Protein AF-A0A160P4S2-F1 (afdb_monomer)

Organism: Streptomyces laurentii (NCBI:txid39478)

Foldseek 3Di:
DVVVVVVCVLVVVLVVLVVVLVVVQVALQCADPPRHGRDCCSVLPVVCCSVPVVVLVVVLVVCVVVVNPSVVSVVVSVVVVVVSVVVSVVCCVVVDPPPPPPPDD

Secondary structure (DSSP, 8-state):
-HHHHHHHHHHHHHHHHHHHHHHHHHHHHH--TTS----THIIIIIHHIIIIIHHHHHHHHHHHHTT--HHHHHHHHHHHHHHHHHHHHHHHHH-----------

Structure (mmCIF, N/CA/C/O backbone):
data_AF-A0A160P4S2-F1
#
_entry.id   AF-A0A160P4S2-F1
#
loop_
_atom_site.group_PDB
_atom_site.id
_atom_site.type_symbol
_atom_site.label_atom_id
_atom_site.label_alt_id
_atom_site.label_comp_id
_atom_site.label_asym_id
_atom_site.label_entity_id
_atom_site.label_seq_id
_atom_site.pdbx_PDB_ins_code
_atom_site.Cartn_x
_atom_site.Cartn_y
_atom_site.Cartn_z
_atom_site.occupancy
_atom_site.B_iso_or_equiv
_atom_site.auth_seq_id
_atom_site.auth_comp_id
_atom_site.auth_asym_id
_atom_site.auth_atom_id
_atom_site.pdbx_PDB_model_num
ATOM 1 N N . MET A 1 1 ? -7.636 15.716 19.768 1.00 49.41 1 MET A N 1
ATOM 2 C CA . MET A 1 1 ? -6.298 16.015 19.191 1.00 49.41 1 MET A CA 1
ATOM 3 C C . MET A 1 1 ? -5.472 14.769 18.859 1.00 49.41 1 MET A C 1
AT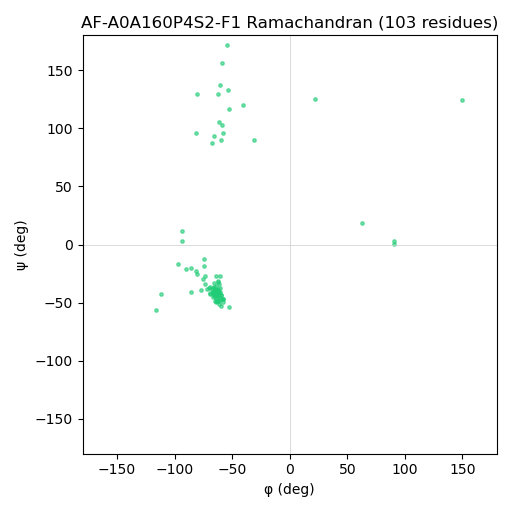OM 5 O O . MET A 1 1 ? -4.700 14.832 17.914 1.00 49.41 1 MET A O 1
ATOM 9 N N . LYS A 1 2 ? -5.629 13.634 19.562 1.00 58.03 2 LYS A N 1
ATOM 10 C CA . LYS A 1 2 ? -4.904 12.377 19.266 1.00 58.03 2 LYS A CA 1
ATOM 11 C C . LYS A 1 2 ? -5.181 11.807 17.864 1.00 58.03 2 LYS A C 1
ATOM 13 O O . LYS A 1 2 ? -4.310 11.169 17.286 1.00 58.03 2 LYS A O 1
ATOM 18 N N . ASP A 1 3 ? -6.346 12.102 17.295 1.00 64.06 3 ASP A N 1
ATOM 19 C CA . ASP A 1 3 ? -6.767 11.579 15.988 1.00 64.06 3 ASP A CA 1
ATOM 20 C C . ASP A 1 3 ? -6.025 12.241 14.810 1.00 64.06 3 ASP A C 1
ATOM 22 O O . ASP A 1 3 ? -5.799 11.608 13.781 1.00 64.06 3 ASP A O 1
ATOM 26 N N . GLY A 1 4 ? -5.569 13.490 14.979 1.00 69.06 4 GLY A N 1
ATOM 27 C CA . GLY A 1 4 ? -4.833 14.223 13.941 1.00 69.06 4 GLY A CA 1
ATOM 28 C C . GLY A 1 4 ? -3.426 13.672 13.700 1.00 69.06 4 GLY A C 1
ATOM 29 O O . GLY A 1 4 ? -2.995 13.564 12.557 1.00 69.06 4 GLY A O 1
ATOM 30 N N . ILE A 1 5 ? -2.739 13.247 14.765 1.00 77.38 5 ILE A N 1
ATOM 31 C CA . ILE A 1 5 ? -1.393 12.659 14.678 1.00 77.38 5 ILE A CA 1
ATOM 32 C C . ILE A 1 5 ? -1.444 11.311 13.946 1.00 77.38 5 ILE A C 1
ATOM 34 O O . ILE A 1 5 ? -0.603 11.042 13.093 1.00 77.38 5 ILE A O 1
ATOM 38 N N . GLY A 1 6 ? -2.463 10.490 14.223 1.00 71.50 6 GLY A N 1
ATOM 39 C CA . GLY A 1 6 ? -2.666 9.222 13.517 1.00 71.50 6 GLY A CA 1
ATOM 40 C C . GLY A 1 6 ? -2.955 9.413 12.025 1.00 71.50 6 GLY A C 1
ATOM 41 O O . GLY A 1 6 ? -2.413 8.685 11.197 1.00 71.50 6 GLY A O 1
ATOM 42 N N . CYS A 1 7 ? -3.753 10.425 11.675 1.00 77.81 7 CYS A N 1
ATOM 43 C CA . CYS A 1 7 ? -4.049 10.755 10.280 1.00 77.81 7 CYS A CA 1
ATOM 44 C C . CYS A 1 7 ? -2.797 11.239 9.527 1.00 77.81 7 CYS A C 1
ATOM 46 O O . CYS A 1 7 ? -2.520 10.774 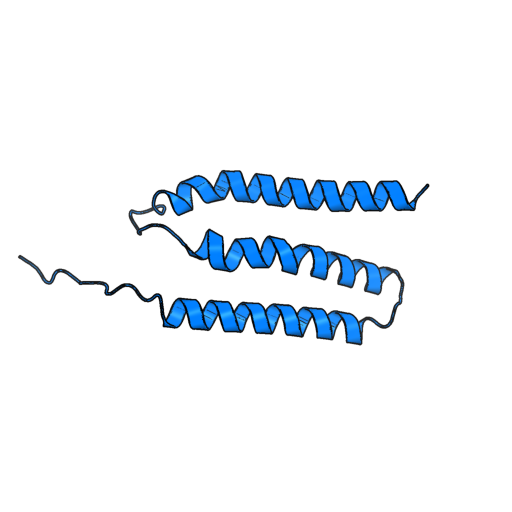8.423 1.00 77.81 7 CYS A O 1
ATOM 48 N N . LEU A 1 8 ? -1.991 12.107 10.150 1.00 80.00 8 LEU A N 1
ATOM 49 C CA . LEU A 1 8 ? -0.728 12.584 9.580 1.00 80.00 8 LEU A CA 1
ATOM 50 C C . LEU A 1 8 ? 0.294 11.458 9.398 1.00 80.00 8 LEU A C 1
ATOM 52 O O . LEU A 1 8 ? 0.971 11.422 8.376 1.00 80.00 8 LEU A O 1
ATOM 56 N N . ALA A 1 9 ? 0.381 10.519 10.343 1.00 76.00 9 ALA A N 1
ATOM 57 C CA . ALA A 1 9 ? 1.267 9.362 10.227 1.00 76.00 9 ALA A CA 1
ATOM 58 C C . ALA A 1 9 ? 0.847 8.421 9.083 1.00 76.00 9 ALA A C 1
ATOM 60 O O . ALA A 1 9 ? 1.702 7.956 8.331 1.00 76.00 9 ALA A O 1
ATOM 61 N N . LEU A 1 10 ? -0.460 8.182 8.909 1.00 77.94 10 LEU A N 1
ATOM 62 C CA . LEU A 1 10 ? -0.994 7.389 7.795 1.00 77.94 10 LEU A CA 1
ATOM 63 C C . LEU A 1 10 ? -0.725 8.051 6.442 1.00 77.94 10 LEU A C 1
ATOM 65 O O . LEU A 1 10 ? -0.203 7.401 5.538 1.00 77.94 10 LEU A O 1
ATOM 69 N N . LEU A 1 11 ? -1.045 9.341 6.313 1.00 80.31 11 LEU A N 1
ATOM 70 C CA . LEU A 1 11 ? -0.798 10.102 5.088 1.00 80.31 11 LEU A CA 1
ATOM 71 C C . LEU A 1 11 ? 0.697 10.192 4.781 1.00 80.31 11 LEU A C 1
ATOM 73 O O . LEU A 1 11 ? 1.101 9.971 3.643 1.00 80.31 11 LEU A O 1
ATOM 77 N N . GLY A 1 12 ? 1.523 10.453 5.794 1.00 81.75 12 GLY A N 1
ATOM 78 C CA . GLY A 1 12 ? 2.975 10.508 5.661 1.00 81.75 12 GLY A CA 1
ATOM 79 C C . GLY A 1 12 ? 3.564 9.172 5.208 1.00 81.75 12 GLY A C 1
ATOM 80 O O . GLY A 1 12 ? 4.333 9.143 4.250 1.00 81.75 12 GLY A O 1
ATOM 81 N N . GLY A 1 13 ? 3.163 8.058 5.829 1.00 75.00 13 GLY A N 1
ATOM 82 C CA . GLY A 1 13 ? 3.603 6.718 5.432 1.00 75.00 13 GLY A CA 1
ATOM 83 C C . GLY A 1 13 ? 3.172 6.352 4.011 1.00 75.00 13 GLY A C 1
ATOM 84 O O . GLY A 1 13 ? 3.987 5.871 3.225 1.00 75.00 13 GLY A O 1
ATOM 85 N N . PHE A 1 14 ? 1.922 6.654 3.649 1.00 80.06 14 PHE A N 1
ATOM 86 C CA . PHE A 1 14 ? 1.399 6.417 2.303 1.00 80.06 14 PHE A CA 1
ATOM 87 C C . PHE A 1 14 ? 2.142 7.232 1.239 1.00 80.06 14 PHE A C 1
ATOM 89 O O . PHE A 1 14 ? 2.602 6.671 0.247 1.00 80.06 14 PHE A O 1
ATOM 96 N N . LEU A 1 15 ? 2.324 8.537 1.465 1.00 81.06 15 LEU A N 1
ATOM 97 C CA . LEU A 1 15 ? 3.064 9.415 0.556 1.00 81.06 15 LEU A CA 1
ATOM 98 C C . LEU A 1 15 ? 4.526 8.988 0.424 1.00 81.06 15 LEU A C 1
ATOM 100 O O . LEU A 1 15 ? 5.061 8.981 -0.680 1.00 81.06 15 LEU A O 1
ATOM 104 N N . THR A 1 16 ? 5.157 8.582 1.525 1.00 77.12 16 THR A N 1
ATOM 105 C CA . THR A 1 16 ? 6.539 8.080 1.512 1.00 77.12 16 THR A CA 1
ATOM 106 C C . THR A 1 16 ? 6.655 6.817 0.662 1.00 77.12 16 THR A C 1
ATOM 108 O O . THR A 1 16 ? 7.556 6.722 -0.168 1.00 77.12 16 THR A O 1
ATOM 111 N N . GLY A 1 17 ? 5.718 5.876 0.812 1.00 74.25 17 GLY A N 1
ATOM 112 C CA . GLY A 1 17 ? 5.652 4.675 -0.020 1.00 74.25 17 GLY A CA 1
ATOM 113 C C . GLY A 1 17 ? 5.427 4.995 -1.499 1.00 74.25 17 GLY A C 1
ATOM 114 O O . GLY A 1 17 ? 6.095 4.420 -2.353 1.00 74.25 17 GLY A O 1
ATOM 115 N N . LEU A 1 18 ? 4.547 5.953 -1.805 1.00 81.25 18 LEU A N 1
ATOM 116 C CA . LEU A 1 18 ? 4.269 6.388 -3.177 1.00 81.25 18 LEU A CA 1
ATOM 117 C C . LEU A 1 18 ? 5.493 7.038 -3.837 1.00 81.25 18 LEU A C 1
ATOM 119 O O . LEU A 1 18 ? 5.788 6.770 -4.999 1.00 81.25 18 LEU A O 1
ATOM 123 N N . LEU A 1 19 ? 6.221 7.869 -3.089 1.00 78.94 19 LEU A N 1
ATOM 124 C CA . LEU A 1 19 ? 7.437 8.534 -3.557 1.00 78.94 19 LEU A CA 1
ATOM 125 C C . LEU A 1 19 ? 8.587 7.543 -3.758 1.00 78.94 19 LEU A C 1
ATOM 127 O O . LEU A 1 19 ? 9.276 7.615 -4.773 1.00 78.94 19 LEU A O 1
ATOM 131 N N . ALA A 1 20 ? 8.767 6.602 -2.827 1.00 76.31 20 ALA A N 1
ATOM 132 C CA . ALA A 1 20 ? 9.767 5.542 -2.942 1.00 76.31 20 ALA A CA 1
ATOM 133 C C . ALA A 1 20 ? 9.465 4.590 -4.110 1.00 76.31 20 ALA A C 1
ATOM 135 O O . ALA A 1 20 ? 10.373 4.183 -4.831 1.00 76.31 20 ALA A O 1
ATOM 136 N N . TRP A 1 21 ? 8.189 4.270 -4.336 1.00 83.31 21 TRP A N 1
ATOM 137 C CA . TRP A 1 21 ? 7.768 3.527 -5.522 1.00 83.31 21 TRP A CA 1
ATOM 138 C C . TRP A 1 21 ? 8.049 4.325 -6.798 1.00 83.31 21 TRP A C 1
ATOM 140 O O . TRP A 1 21 ? 8.665 3.801 -7.720 1.00 83.31 21 TRP A O 1
ATOM 150 N N . GLY A 1 22 ? 7.659 5.602 -6.845 1.00 78.56 22 GLY A N 1
ATOM 151 C CA . GLY A 1 22 ? 7.824 6.444 -8.030 1.00 78.56 22 GLY A CA 1
ATOM 152 C C . GLY A 1 22 ? 9.286 6.621 -8.448 1.00 78.56 22 GLY A C 1
ATOM 153 O O . GLY A 1 22 ? 9.585 6.595 -9.642 1.00 78.56 22 GLY A O 1
ATOM 154 N N . SER A 1 23 ? 10.208 6.740 -7.487 1.00 76.94 23 SER A N 1
ATOM 155 C CA . SER A 1 23 ? 11.644 6.836 -7.777 1.00 76.94 23 SER A CA 1
ATOM 156 C C . SER A 1 23 ? 12.233 5.526 -8.312 1.00 76.94 23 SER A C 1
ATOM 158 O O . SER A 1 23 ? 13.082 5.566 -9.202 1.00 76.94 23 SER A O 1
ATOM 160 N N . GLY A 1 24 ? 11.765 4.374 -7.820 1.00 74.44 24 GLY A N 1
ATOM 161 C CA . GLY A 1 24 ? 12.195 3.051 -8.287 1.00 74.44 24 GLY A CA 1
ATOM 162 C C . GLY A 1 24 ? 11.517 2.584 -9.580 1.00 74.44 24 GLY A C 1
ATOM 163 O O . GLY A 1 24 ? 12.091 1.791 -10.323 1.00 74.44 24 GLY A O 1
ATOM 164 N N . ALA A 1 25 ? 10.318 3.087 -9.879 1.00 77.94 25 ALA A N 1
ATOM 165 C CA . ALA A 1 25 ? 9.527 2.673 -11.035 1.00 77.94 25 ALA A CA 1
ATOM 166 C C . ALA A 1 25 ? 10.049 3.238 -12.362 1.00 77.94 25 ALA A C 1
ATOM 168 O O . ALA A 1 25 ? 9.889 2.601 -13.401 1.00 77.94 25 ALA A O 1
ATOM 169 N N . GLY A 1 26 ? 10.677 4.418 -12.343 1.00 74.94 26 GLY A N 1
ATOM 170 C CA . GLY A 1 26 ? 11.187 5.086 -13.545 1.00 74.94 26 GLY A CA 1
ATOM 171 C C . GLY A 1 26 ? 12.103 4.198 -14.401 1.00 74.94 26 GLY A C 1
ATOM 172 O O . GLY A 1 26 ? 11.804 4.008 -15.579 1.00 74.94 26 GLY A O 1
ATOM 173 N N . PRO A 1 27 ? 13.167 3.604 -13.827 1.00 73.06 27 PRO A N 1
ATOM 174 C CA . PRO A 1 27 ? 14.037 2.669 -14.542 1.00 73.06 27 PRO A CA 1
ATOM 175 C C . PRO A 1 27 ? 13.288 1.458 -15.115 1.00 73.06 27 PRO A C 1
ATOM 177 O O . PRO A 1 27 ? 13.425 1.165 -16.296 1.00 73.06 27 PRO A O 1
ATOM 180 N N . ALA A 1 28 ? 12.419 0.816 -14.328 1.00 71.94 28 ALA A N 1
ATOM 181 C CA . ALA A 1 28 ? 11.641 -0.345 -14.774 1.00 71.94 28 ALA A CA 1
ATOM 182 C C . ALA A 1 28 ? 10.690 -0.023 -15.946 1.00 71.94 28 ALA A C 1
ATOM 184 O O . ALA A 1 28 ? 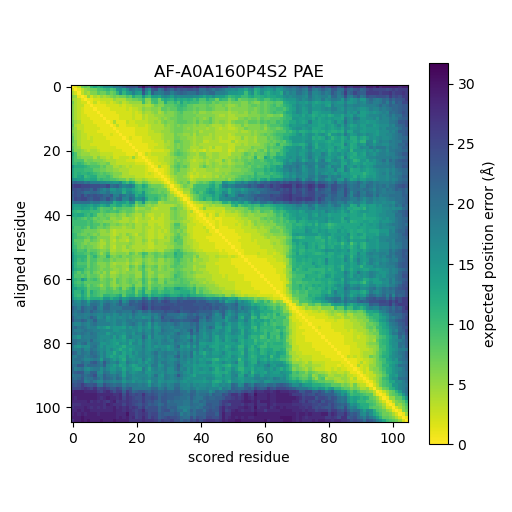10.455 -0.854 -16.824 1.00 71.94 28 ALA A O 1
ATOM 185 N N . LEU A 1 29 ? 10.174 1.210 -15.997 1.00 74.69 29 LEU A N 1
ATOM 186 C CA . LEU A 1 29 ? 9.309 1.692 -17.075 1.00 74.69 29 LEU A CA 1
ATOM 187 C C . LEU A 1 29 ? 10.081 2.150 -18.324 1.00 74.69 29 LEU A C 1
ATOM 189 O O . LEU A 1 29 ? 9.495 2.186 -19.407 1.00 74.69 29 LEU A O 1
ATOM 193 N N . ALA A 1 30 ? 11.356 2.514 -18.184 1.00 75.69 30 ALA A N 1
ATOM 194 C CA . ALA A 1 30 ? 12.212 2.967 -19.281 1.00 75.69 30 ALA A CA 1
ATOM 195 C C . ALA A 1 30 ? 12.888 1.808 -20.044 1.00 75.69 30 ALA A C 1
ATOM 197 O O . ALA A 1 30 ? 13.286 1.990 -21.192 1.00 75.69 30 ALA A O 1
ATOM 198 N N . GLY A 1 31 ? 12.976 0.627 -19.428 1.00 67.56 31 GLY A N 1
ATOM 199 C CA . GLY A 1 31 ? 13.583 -0.592 -19.970 1.00 67.56 31 GLY A CA 1
ATOM 200 C C . GLY A 1 31 ? 14.153 -1.407 -18.811 1.00 67.56 31 GLY A C 1
ATOM 201 O O . GLY A 1 31 ? 14.892 -0.857 -17.998 1.00 67.56 31 GLY A O 1
ATOM 202 N N . GLY A 1 32 ? 13.745 -2.670 -18.676 1.00 63.50 32 GLY A N 1
ATOM 203 C CA . GLY A 1 32 ? 14.085 -3.515 -17.533 1.00 63.50 32 GLY A CA 1
ATOM 204 C C . GLY A 1 32 ? 15.594 -3.697 -17.345 1.00 63.50 32 GLY A C 1
ATOM 205 O O . GLY A 1 32 ? 16.389 -3.558 -18.277 1.00 63.50 32 GLY A O 1
ATOM 206 N N . PHE A 1 33 ? 16.001 -4.014 -16.113 1.00 57.62 33 PHE A N 1
ATOM 207 C CA . PHE A 1 33 ? 17.355 -4.507 -15.860 1.00 57.62 33 PHE A CA 1
ATOM 208 C C . PHE A 1 33 ? 17.532 -5.830 -16.622 1.00 57.62 33 PHE A C 1
ATOM 210 O O . PHE A 1 33 ? 16.689 -6.699 -16.465 1.00 57.62 33 PHE A O 1
ATOM 217 N N . GLU A 1 34 ? 18.616 -5.944 -17.400 1.00 64.44 34 GLU A N 1
ATOM 218 C CA . GLU A 1 34 ? 18.997 -7.078 -18.281 1.00 64.44 34 GLU A CA 1
ATOM 219 C C . GLU A 1 34 ? 18.515 -7.048 -19.748 1.00 64.44 34 GLU A C 1
ATOM 221 O O . GLU A 1 34 ? 18.921 -7.890 -20.546 1.00 64.44 34 GLU A O 1
ATOM 226 N N . GLY A 1 35 ? 17.831 -5.985 -20.186 1.00 60.62 35 GLY A N 1
ATOM 227 C CA . GLY A 1 35 ? 17.426 -5.837 -21.595 1.00 60.62 35 GLY A CA 1
ATOM 228 C C . GLY A 1 35 ? 16.047 -6.421 -21.900 1.00 60.62 35 GLY A C 1
ATOM 229 O O . GLY A 1 35 ? 15.556 -6.291 -23.025 1.00 60.62 35 GLY A O 1
ATOM 230 N N . GLU A 1 36 ? 15.376 -6.972 -20.891 1.00 60.16 36 GLU A N 1
ATOM 231 C CA . GLU A 1 36 ? 13.934 -7.157 -20.883 1.00 60.16 36 GLU A CA 1
ATOM 232 C C . GLU A 1 36 ? 13.250 -5.816 -21.183 1.00 60.16 36 GLU A C 1
ATOM 234 O O . GLU A 1 36 ? 13.585 -4.760 -20.638 1.00 60.16 36 GLU A O 1
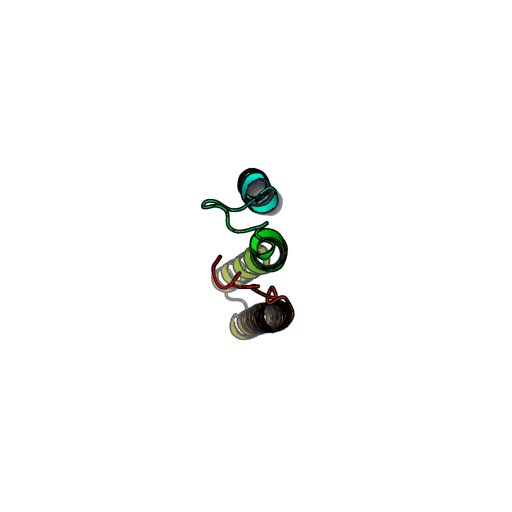ATOM 239 N N . GLY A 1 37 ? 12.275 -5.841 -22.092 1.00 66.38 37 GLY A N 1
ATOM 240 C CA . GLY A 1 37 ? 11.465 -4.670 -22.413 1.00 66.38 37 GLY A CA 1
ATOM 241 C C . GLY A 1 37 ? 10.796 -4.060 -21.173 1.00 66.38 37 GLY A C 1
ATOM 242 O O . GLY A 1 37 ? 10.812 -4.610 -20.077 1.00 66.38 37 GLY A O 1
ATOM 243 N N . ARG A 1 38 ? 10.182 -2.890 -21.356 1.00 76.56 38 ARG A N 1
ATOM 244 C CA . ARG A 1 38 ? 9.462 -2.142 -20.313 1.00 76.56 38 ARG A CA 1
ATOM 245 C C . ARG A 1 38 ? 8.626 -3.048 -19.387 1.00 76.56 38 ARG A C 1
ATOM 247 O O . ARG A 1 38 ? 7.662 -3.668 -19.837 1.00 76.56 38 ARG A O 1
ATOM 254 N N . ASP A 1 39 ? 8.928 -3.031 -18.087 1.00 76.81 39 ASP A N 1
ATOM 255 C CA . ASP A 1 39 ? 8.195 -3.798 -17.076 1.00 76.81 39 ASP A CA 1
ATOM 256 C C . ASP A 1 39 ? 6.913 -3.056 -16.669 1.00 76.81 39 ASP A C 1
ATOM 258 O O . ASP A 1 39 ? 6.887 -2.152 -15.827 1.00 76.81 39 ASP A O 1
ATOM 262 N N . LEU A 1 40 ? 5.808 -3.445 -17.303 1.00 79.88 40 LEU A N 1
ATOM 263 C CA . LEU A 1 40 ? 4.477 -2.920 -17.004 1.00 79.88 40 LEU A CA 1
ATOM 264 C C . LEU A 1 40 ? 3.902 -3.465 -15.686 1.00 79.88 40 LEU A C 1
ATOM 266 O O . LEU A 1 40 ? 2.922 -2.909 -15.183 1.00 79.88 40 LEU A O 1
ATOM 270 N N . GLY A 1 41 ? 4.500 -4.505 -15.097 1.00 75.06 41 GLY A N 1
ATOM 271 C CA . GLY A 1 41 ? 4.089 -5.077 -13.814 1.00 75.06 41 GLY A CA 1
ATOM 272 C C . GLY A 1 41 ? 4.219 -4.081 -12.663 1.00 75.06 41 GLY A C 1
ATOM 273 O O . GLY A 1 41 ? 3.377 -4.049 -11.761 1.00 75.06 41 GLY A O 1
ATOM 274 N N . VAL A 1 42 ? 5.191 -3.171 -12.738 1.00 79.25 42 VAL A N 1
ATOM 275 C CA . VAL A 1 42 ? 5.329 -2.062 -11.781 1.00 79.25 42 VAL A CA 1
ATOM 276 C C . VAL A 1 42 ? 4.099 -1.145 -11.800 1.00 79.25 42 VAL A C 1
ATOM 278 O O . VAL A 1 42 ? 3.674 -0.652 -10.754 1.00 79.25 42 VAL A O 1
ATOM 281 N N . LEU A 1 43 ? 3.468 -0.967 -12.964 1.00 80.19 43 LEU A N 1
ATOM 282 C CA . LEU A 1 43 ? 2.285 -0.120 -13.117 1.00 80.19 43 LEU A CA 1
ATOM 283 C C . LEU A 1 43 ? 0.976 -0.856 -12.802 1.00 80.19 43 LEU A C 1
ATOM 285 O O . LEU A 1 43 ? 0.087 -0.281 -12.184 1.00 80.19 43 LEU A O 1
ATOM 289 N N . TRP A 1 44 ? 0.841 -2.111 -13.234 1.00 77.62 44 TRP A N 1
ATOM 290 C CA . TRP A 1 44 ? -0.432 -2.841 -13.154 1.00 77.62 44 TRP A CA 1
ATOM 291 C C . TRP A 1 44 ? -0.563 -3.752 -11.939 1.00 77.62 44 TRP A C 1
ATOM 293 O O . TRP A 1 44 ? -1.674 -4.148 -11.598 1.00 77.62 44 TRP A O 1
ATOM 303 N N . VAL A 1 45 ? 0.542 -4.075 -11.270 1.00 78.00 45 VAL A N 1
ATOM 304 C CA . VAL A 1 45 ? 0.542 -4.951 -10.092 1.00 78.00 45 VAL A CA 1
ATOM 305 C C . VAL A 1 45 ? 0.998 -4.182 -8.863 1.00 78.00 45 VAL A C 1
ATOM 307 O O . VAL A 1 45 ? 0.246 -4.085 -7.893 1.00 78.00 45 VAL A O 1
ATOM 310 N N . GLN A 1 46 ? 2.189 -3.575 -8.898 1.00 80.31 46 GLN A N 1
ATOM 311 C CA . GLN A 1 46 ? 2.713 -2.895 -7.709 1.00 80.31 46 GLN A CA 1
ATOM 312 C C . GLN A 1 46 ? 1.893 -1.661 -7.337 1.00 80.31 46 GLN A C 1
ATOM 314 O O . GLN A 1 46 ? 1.550 -1.501 -6.169 1.00 80.31 46 GLN A O 1
ATOM 319 N N . LEU A 1 47 ? 1.535 -0.811 -8.303 1.00 79.69 47 LEU A N 1
ATOM 320 C CA . LEU A 1 47 ? 0.801 0.422 -8.014 1.00 79.69 47 LEU A CA 1
ATOM 321 C C . LEU A 1 47 ? -0.609 0.166 -7.443 1.00 79.69 47 LEU A C 1
ATOM 323 O O . LEU A 1 47 ? -0.931 0.775 -6.422 1.00 79.69 47 LEU A O 1
ATOM 327 N N . PRO A 1 48 ? -1.436 -0.761 -7.968 1.00 78.00 48 PRO A N 1
ATOM 328 C CA . PRO A 1 48 ? -2.706 -1.108 -7.326 1.00 78.00 48 PRO A CA 1
ATOM 329 C C . PRO A 1 48 ? -2.529 -1.720 -5.933 1.00 78.00 48 PRO A C 1
ATOM 331 O O . PRO A 1 48 ? -3.274 -1.380 -5.014 1.00 78.00 48 PRO A O 1
ATOM 334 N N . VAL A 1 49 ? -1.524 -2.579 -5.733 1.00 79.00 49 VAL A N 1
ATOM 335 C CA . VAL A 1 49 ? -1.226 -3.149 -4.408 1.00 79.00 49 VAL A CA 1
ATOM 336 C C . VAL A 1 49 ? -0.809 -2.056 -3.421 1.00 79.00 49 VAL A C 1
ATOM 338 O O . VAL A 1 49 ? -1.263 -2.060 -2.278 1.00 79.00 49 VAL A O 1
ATOM 341 N N . LEU A 1 50 ? -0.020 -1.076 -3.859 1.00 81.75 50 LEU A N 1
ATOM 342 C CA . LEU A 1 50 ? 0.393 0.060 -3.039 1.00 81.75 50 LEU A CA 1
ATOM 343 C C . LEU A 1 50 ? -0.785 1.006 -2.728 1.00 81.75 50 LEU A C 1
ATOM 345 O O . LEU A 1 50 ? -0.942 1.472 -1.597 1.00 81.75 50 LEU A O 1
ATOM 349 N N . LEU A 1 51 ? -1.646 1.274 -3.711 1.00 80.31 51 LEU A N 1
ATOM 350 C CA . LEU A 1 51 ? -2.796 2.168 -3.556 1.00 80.31 51 LEU A CA 1
ATOM 351 C C . LEU A 1 51 ? -3.905 1.567 -2.693 1.00 80.31 51 LEU A C 1
ATOM 353 O O . LEU A 1 51 ? -4.526 2.295 -1.923 1.00 80.31 51 LEU A O 1
ATOM 357 N N . PHE A 1 52 ? -4.167 0.265 -2.812 1.00 78.75 52 PHE A N 1
ATOM 358 C CA . PHE A 1 52 ? -5.313 -0.379 -2.163 1.00 78.75 52 PHE A CA 1
ATOM 359 C C . PHE A 1 52 ? -4.904 -1.349 -1.057 1.00 78.75 52 PHE A C 1
ATOM 361 O O . PHE A 1 52 ? -5.498 -1.334 0.020 1.00 78.75 52 PHE A O 1
ATOM 368 N N . GLY A 1 53 ? -3.872 -2.161 -1.283 1.00 77.12 53 GLY A N 1
ATOM 369 C CA . GLY A 1 53 ? -3.417 -3.176 -0.334 1.00 77.12 53 GLY A CA 1
ATOM 370 C C . GLY A 1 53 ? -2.878 -2.569 0.958 1.00 77.12 53 GLY A C 1
ATOM 371 O O . GLY A 1 53 ? -3.306 -2.958 2.041 1.00 77.12 53 GLY A O 1
ATOM 372 N N . THR A 1 54 ? -2.000 -1.570 0.868 1.00 76.81 54 THR A N 1
ATOM 373 C CA . THR A 1 54 ? -1.391 -0.906 2.036 1.00 76.81 54 THR A CA 1
ATOM 374 C C . THR A 1 54 ? -2.401 -0.215 2.961 1.00 76.81 54 THR A C 1
ATOM 376 O O . THR A 1 54 ? -2.387 -0.501 4.163 1.00 76.81 54 THR A O 1
ATOM 379 N N . PRO A 1 55 ? -3.313 0.655 2.474 1.00 77.31 55 PRO A N 1
ATOM 380 C CA . PRO A 1 55 ? -4.3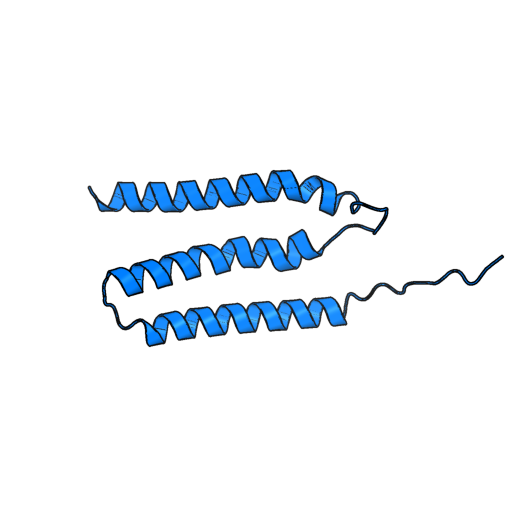27 1.250 3.343 1.00 77.31 55 PRO A CA 1
ATOM 381 C C . PRO A 1 55 ? -5.314 0.212 3.881 1.00 77.31 55 PRO A C 1
ATOM 383 O O . PRO A 1 55 ? -5.701 0.290 5.047 1.00 77.31 55 PRO A O 1
ATOM 386 N N . ALA A 1 56 ? -5.688 -0.795 3.091 1.00 76.25 56 ALA A N 1
ATOM 387 C CA . ALA A 1 56 ? -6.588 -1.836 3.565 1.00 76.25 56 ALA A CA 1
ATOM 388 C C . ALA A 1 56 ? -5.927 -2.719 4.651 1.00 76.25 56 ALA A C 1
ATOM 390 O O . ALA A 1 56 ? -6.565 -3.027 5.661 1.00 76.25 56 ALA A O 1
ATOM 391 N N . LEU A 1 57 ? -4.631 -3.029 4.528 1.00 74.38 57 LEU A N 1
ATOM 392 C CA . LEU A 1 57 ? -3.837 -3.689 5.570 1.00 74.38 57 LEU A CA 1
ATOM 393 C C . LEU A 1 57 ? -3.796 -2.843 6.851 1.00 74.38 57 LEU A C 1
ATOM 395 O O . LEU A 1 57 ? -4.038 -3.359 7.942 1.00 74.38 57 LEU A O 1
ATOM 399 N N . ALA A 1 58 ? -3.552 -1.535 6.724 1.00 76.12 58 ALA A N 1
ATOM 400 C CA . ALA A 1 58 ? -3.536 -0.616 7.861 1.00 76.12 58 ALA A CA 1
ATOM 401 C C . ALA A 1 58 ? -4.891 -0.582 8.594 1.00 76.12 58 ALA A C 1
ATOM 403 O O . ALA A 1 58 ? -4.928 -0.605 9.827 1.00 76.12 58 ALA A O 1
ATOM 404 N N . LEU A 1 59 ? -6.008 -0.596 7.858 1.00 75.44 59 LEU A N 1
ATOM 405 C CA . LEU A 1 59 ? -7.354 -0.673 8.435 1.00 75.44 59 LEU A CA 1
ATOM 406 C C . LEU A 1 59 ? -7.606 -2.001 9.160 1.00 75.44 59 LEU A C 1
ATOM 408 O O . LEU A 1 59 ? -8.209 -1.997 10.235 1.00 75.44 59 LEU A O 1
ATOM 412 N N . VAL A 1 60 ? -7.126 -3.124 8.617 1.00 72.12 60 VAL A N 1
ATOM 413 C CA . VAL A 1 60 ? -7.232 -4.440 9.271 1.00 72.12 60 VAL A CA 1
ATOM 414 C C . VAL A 1 60 ? -6.438 -4.473 10.575 1.00 72.12 60 VAL A C 1
ATOM 416 O O . VAL A 1 60 ? -6.985 -4.864 11.608 1.00 72.12 60 VAL A O 1
ATOM 419 N N . VAL A 1 61 ? -5.190 -3.999 10.564 1.00 76.44 61 VAL A N 1
ATOM 420 C CA . VAL A 1 61 ? -4.350 -3.901 11.770 1.00 76.44 61 VAL A CA 1
ATOM 421 C C . VAL A 1 61 ? -5.004 -2.993 12.813 1.00 76.44 61 VAL A C 1
ATOM 423 O O . VAL A 1 61 ? -5.083 -3.345 13.991 1.00 76.44 61 VAL A O 1
ATOM 426 N N . TRP A 1 62 ? -5.550 -1.850 12.394 1.00 75.75 62 TRP A N 1
ATOM 427 C CA . TRP A 1 62 ? -6.246 -0.933 13.294 1.00 75.75 62 TRP A CA 1
ATOM 428 C C . TRP A 1 62 ? -7.518 -1.540 13.901 1.00 75.75 62 TRP A C 1
ATOM 430 O O . TRP A 1 62 ? -7.786 -1.359 15.092 1.00 75.75 62 TRP A O 1
ATOM 440 N N . ALA A 1 63 ? -8.294 -2.283 13.111 1.00 70.81 63 ALA A N 1
ATOM 441 C CA . ALA A 1 63 ? -9.491 -2.970 13.582 1.00 70.81 63 ALA A CA 1
ATOM 442 C C . ALA A 1 63 ? -9.167 -4.088 14.583 1.00 70.81 63 ALA A C 1
ATOM 444 O O . ALA A 1 63 ? -9.857 -4.194 15.603 1.00 70.81 63 ALA A O 1
ATOM 445 N N . LEU A 1 64 ? -8.097 -4.853 14.330 1.00 71.38 64 LEU A N 1
ATOM 446 C CA . LEU A 1 64 ? -7.553 -5.858 15.250 1.00 71.38 64 LEU A CA 1
ATOM 447 C C . LEU A 1 64 ? -7.169 -5.223 16.592 1.00 71.38 64 LEU A C 1
ATOM 449 O O . LEU A 1 64 ? -7.624 -5.678 17.639 1.00 71.38 64 LEU A O 1
ATOM 453 N N . LEU A 1 65 ? -6.419 -4.117 16.562 1.00 75.12 65 LEU A N 1
ATOM 454 C CA . LEU A 1 65 ? -5.998 -3.383 17.762 1.00 75.12 65 LEU A CA 1
ATOM 455 C C . LEU A 1 65 ? -7.173 -2.779 18.551 1.00 75.12 65 LEU A C 1
ATOM 457 O O . LEU A 1 65 ? -7.068 -2.593 19.760 1.00 75.12 65 LEU A O 1
ATOM 461 N N . ARG A 1 66 ? -8.299 -2.467 17.890 1.00 78.00 66 ARG A N 1
ATOM 462 C CA . ARG A 1 66 ? -9.517 -1.927 18.528 1.00 78.00 66 ARG A CA 1
ATOM 463 C C . ARG A 1 66 ? -10.551 -2.988 18.921 1.00 78.00 66 ARG A C 1
ATOM 465 O O . ARG A 1 66 ? -11.635 -2.617 19.369 1.00 78.00 66 ARG A O 1
ATOM 472 N N . GLY A 1 67 ? -10.269 -4.277 18.727 1.00 67.25 67 GLY A N 1
ATOM 473 C CA . GLY A 1 67 ? -11.201 -5.363 19.055 1.00 67.25 67 GLY A CA 1
ATOM 474 C C . GLY A 1 67 ? -12.511 -5.337 18.252 1.00 67.25 67 GLY A C 1
ATOM 475 O O . GLY A 1 67 ? -13.506 -5.939 18.660 1.00 67.25 67 GLY A O 1
ATOM 476 N N . ARG A 1 68 ? -12.558 -4.629 17.114 1.00 63.53 68 ARG A N 1
ATOM 477 C CA . ARG A 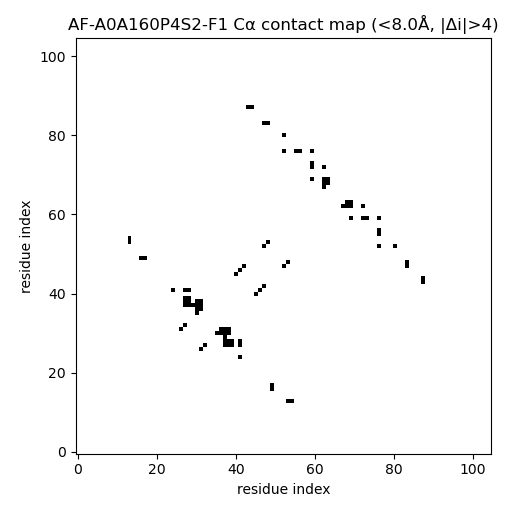1 68 ? -13.740 -4.599 16.237 1.00 63.53 68 ARG A CA 1
ATOM 478 C C . ARG A 1 68 ? -13.745 -5.848 15.370 1.00 63.53 68 ARG A C 1
ATOM 480 O O . ARG A 1 68 ? -12.730 -6.120 14.748 1.00 63.53 68 ARG A O 1
ATOM 487 N N . ARG A 1 69 ? -14.884 -6.564 15.330 1.00 69.12 69 ARG A N 1
ATOM 488 C CA . ARG A 1 69 ? -15.108 -7.873 14.666 1.00 69.12 69 ARG A CA 1
ATOM 489 C C . ARG A 1 69 ? -14.227 -8.059 13.409 1.00 69.12 69 ARG A C 1
ATOM 491 O O . ARG A 1 69 ? -14.656 -7.706 12.309 1.00 69.12 69 ARG A O 1
ATOM 498 N N . PRO A 1 70 ? -13.012 -8.619 13.559 1.00 61.31 70 PRO A N 1
ATOM 499 C CA . PRO A 1 70 ? -11.959 -8.523 12.547 1.00 61.31 70 PRO A CA 1
ATOM 500 C C . PRO A 1 70 ? -12.233 -9.420 11.338 1.00 61.31 70 PRO A C 1
ATOM 502 O O . PRO A 1 70 ? -11.709 -9.174 10.261 1.00 61.31 70 PRO A O 1
ATOM 505 N N . ALA A 1 71 ? -13.114 -10.413 11.492 1.00 63.28 71 ALA A N 1
ATOM 506 C CA . ALA A 1 71 ? -13.455 -11.382 10.458 1.00 63.28 71 ALA A CA 1
ATOM 507 C C . ALA A 1 71 ? -14.102 -10.754 9.211 1.00 63.28 71 ALA A C 1
ATOM 509 O O . ALA A 1 71 ? -13.739 -11.117 8.100 1.00 63.28 71 ALA A O 1
ATOM 510 N N . LEU A 1 72 ? -15.019 -9.790 9.364 1.00 65.38 72 LEU A N 1
ATOM 511 C CA . LEU A 1 72 ? -15.700 -9.170 8.215 1.00 65.38 72 LEU A CA 1
ATOM 512 C C . LEU A 1 72 ? -14.779 -8.215 7.442 1.00 65.38 72 LEU A C 1
ATOM 514 O O . LEU A 1 72 ? -14.862 -8.124 6.221 1.00 65.38 72 LEU A O 1
ATOM 518 N N . LEU A 1 73 ? -13.872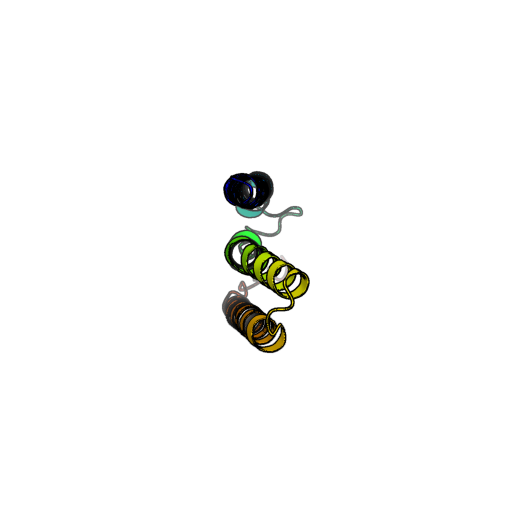 -7.534 8.146 1.00 63.03 73 LEU A N 1
ATOM 519 C CA . LEU A 1 73 ? -12.888 -6.638 7.534 1.00 63.03 73 LEU A CA 1
ATOM 520 C C . LEU A 1 73 ? -11.742 -7.417 6.881 1.00 63.03 73 LEU A C 1
ATOM 522 O O . LEU A 1 73 ? -11.330 -7.076 5.776 1.00 63.03 73 LEU A O 1
ATOM 526 N N . ALA A 1 74 ? -11.283 -8.498 7.514 1.00 65.38 74 ALA A N 1
ATOM 527 C CA . ALA A 1 74 ? -10.334 -9.431 6.918 1.00 65.38 74 ALA A CA 1
ATOM 528 C C . ALA A 1 74 ? -10.918 -10.110 5.672 1.00 65.38 74 ALA A C 1
ATOM 530 O O . ALA A 1 74 ? -10.212 -10.260 4.681 1.00 65.38 74 ALA A O 1
ATOM 531 N N . LEU A 1 75 ? -12.212 -10.453 5.684 1.00 69.81 75 LEU A N 1
ATOM 532 C CA . LEU A 1 75 ? -12.909 -10.979 4.511 1.00 69.81 75 LEU A CA 1
ATOM 533 C C . LEU A 1 75 ? -12.972 -9.937 3.388 1.00 69.81 75 LEU A C 1
ATOM 535 O O . LEU A 1 75 ? -12.667 -10.262 2.247 1.00 69.81 75 LEU A O 1
ATOM 539 N N . GLY A 1 76 ? -13.302 -8.681 3.708 1.00 68.06 76 GLY A N 1
ATOM 540 C CA . GLY A 1 76 ? -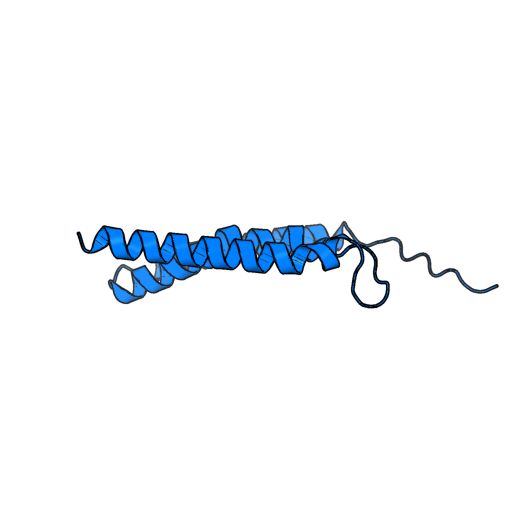13.295 -7.585 2.737 1.00 68.06 76 GLY A CA 1
ATOM 541 C C . GLY A 1 76 ? -11.925 -7.386 2.085 1.00 68.06 76 GLY A C 1
ATOM 542 O O . GLY A 1 76 ? -11.843 -7.320 0.859 1.00 68.06 76 GLY A O 1
ATOM 543 N N . LEU A 1 77 ? -10.857 -7.374 2.893 1.00 67.38 77 LEU A N 1
ATOM 544 C CA . LEU A 1 77 ? -9.466 -7.299 2.430 1.00 67.38 77 LEU A CA 1
ATOM 545 C C . LEU A 1 77 ? -9.096 -8.503 1.555 1.00 67.38 77 LEU A C 1
ATOM 547 O O . LEU A 1 77 ? -8.540 -8.338 0.473 1.00 67.38 77 LEU A O 1
ATOM 551 N N . ALA A 1 78 ? -9.414 -9.714 2.011 1.00 69.19 78 ALA A N 1
ATOM 552 C CA . ALA A 1 78 ? -9.128 -10.937 1.274 1.00 69.19 78 ALA A CA 1
ATOM 553 C C . ALA A 1 78 ? -9.831 -10.931 -0.087 1.00 69.19 78 ALA A C 1
ATOM 555 O O . ALA A 1 78 ? -9.200 -11.226 -1.095 1.00 69.19 78 ALA A O 1
ATOM 556 N N . VAL A 1 79 ? -11.099 -10.515 -0.147 1.00 76.38 79 VAL A N 1
ATOM 557 C CA . VAL A 1 79 ? -11.845 -10.386 -1.407 1.00 76.38 79 VAL A CA 1
ATOM 558 C C . VAL A 1 79 ? -11.209 -9.342 -2.324 1.00 76.38 79 VAL A C 1
ATOM 560 O O . VAL A 1 79 ? -11.079 -9.601 -3.517 1.00 76.38 79 VAL A O 1
ATOM 563 N N . THR A 1 80 ? -10.761 -8.197 -1.795 1.00 70.44 80 THR A N 1
ATOM 564 C CA . THR A 1 80 ? -10.099 -7.168 -2.620 1.00 70.44 80 THR A CA 1
ATOM 565 C C . THR A 1 80 ? -8.756 -7.645 -3.161 1.00 70.44 80 THR A C 1
ATOM 567 O O . THR A 1 80 ? -8.479 -7.449 -4.341 1.00 70.44 80 THR A O 1
ATOM 570 N N . LEU A 1 81 ? -7.943 -8.315 -2.341 1.00 72.38 81 LEU A N 1
ATOM 571 C CA . LEU A 1 81 ? -6.662 -8.884 -2.767 1.00 72.38 81 LEU A CA 1
ATOM 572 C C . LEU A 1 81 ? -6.848 -10.018 -3.783 1.00 72.38 81 LEU A C 1
ATOM 574 O O . LEU A 1 81 ? -6.123 -10.069 -4.772 1.00 72.38 81 LEU A O 1
ATOM 578 N N . ILE A 1 82 ? -7.838 -10.892 -3.581 1.00 73.94 82 ILE A N 1
ATOM 579 C CA . ILE A 1 82 ? -8.166 -11.976 -4.519 1.00 73.94 82 ILE A CA 1
ATOM 580 C C . ILE A 1 82 ? -8.672 -11.401 -5.844 1.00 73.94 82 ILE A C 1
ATOM 582 O O . ILE A 1 82 ? -8.239 -11.856 -6.899 1.00 73.94 82 ILE A O 1
ATOM 586 N N . ALA A 1 83 ? -9.546 -10.391 -5.809 1.00 71.88 83 ALA A N 1
ATOM 587 C CA . ALA A 1 83 ? -10.044 -9.731 -7.013 1.00 71.88 83 ALA A CA 1
ATOM 588 C C . ALA A 1 83 ? -8.916 -9.019 -7.777 1.00 71.88 83 ALA A C 1
ATOM 590 O O . ALA A 1 83 ? -8.814 -9.178 -8.991 1.00 71.88 83 ALA A O 1
ATOM 591 N N . ALA A 1 84 ? -8.031 -8.304 -7.074 1.00 69.62 84 ALA A N 1
ATOM 592 C CA . ALA A 1 84 ? -6.864 -7.657 -7.672 1.00 69.62 84 ALA A CA 1
ATOM 593 C C . ALA A 1 84 ? -5.885 -8.680 -8.274 1.00 69.62 84 ALA A C 1
ATOM 595 O O . ALA A 1 84 ? -5.415 -8.496 -9.395 1.00 69.62 84 ALA A O 1
ATOM 596 N N . GLY A 1 85 ? -5.629 -9.787 -7.569 1.00 70.94 85 GLY A N 1
ATOM 597 C CA . GLY A 1 85 ? -4.800 -10.887 -8.061 1.00 70.94 85 GLY A CA 1
ATOM 598 C C . GLY A 1 85 ? -5.390 -11.565 -9.300 1.00 70.94 85 GLY A C 1
ATOM 599 O O . GLY A 1 85 ? -4.665 -11.803 -10.263 1.00 70.94 85 GLY A O 1
ATOM 600 N N . ARG A 1 86 ? -6.708 -11.813 -9.319 1.00 75.25 86 ARG A N 1
ATOM 601 C CA . ARG A 1 86 ? -7.436 -12.357 -10.481 1.00 75.25 86 ARG A CA 1
ATOM 602 C C . ARG A 1 86 ? -7.312 -11.441 -11.690 1.00 75.25 86 ARG A C 1
ATOM 604 O O . ARG A 1 86 ? -6.846 -11.893 -12.731 1.00 75.25 86 ARG A O 1
ATOM 611 N N . LEU A 1 87 ? -7.637 -10.160 -11.525 1.00 71.62 87 LEU A N 1
ATOM 612 C CA . LEU A 1 87 ? -7.578 -9.185 -12.613 1.00 71.62 87 LEU A CA 1
ATOM 613 C C . LEU A 1 87 ? -6.150 -9.028 -13.158 1.00 71.62 87 LEU A C 1
ATOM 615 O O . LEU A 1 87 ? -5.957 -8.975 -14.368 1.00 71.62 87 LEU A O 1
ATOM 619 N N . GLY A 1 88 ? -5.146 -9.015 -12.274 1.00 64.94 88 GLY A N 1
ATOM 620 C CA . GLY A 1 88 ? -3.734 -8.967 -12.660 1.00 64.94 88 GLY A CA 1
ATOM 621 C C . GLY A 1 88 ? -3.278 -10.224 -13.406 1.00 64.94 88 GLY A C 1
ATOM 622 O O . GLY A 1 88 ? -2.585 -10.120 -14.416 1.00 64.94 88 GLY A O 1
ATOM 623 N N . SER A 1 89 ? -3.707 -11.408 -12.956 1.00 66.62 89 SER A N 1
ATOM 624 C CA . SER A 1 89 ? -3.378 -12.680 -13.615 1.00 66.62 89 SER A CA 1
ATOM 625 C C . SER A 1 89 ? -4.014 -12.812 -15.000 1.00 66.62 89 SER A C 1
ATOM 627 O O . SER A 1 89 ? -3.370 -13.303 -15.925 1.00 66.62 89 SER A O 1
ATOM 629 N N . GLU A 1 90 ? -5.244 -12.320 -15.168 1.00 70.00 90 GLU A N 1
ATOM 630 C CA . GLU A 1 90 ? -5.929 -12.279 -16.463 1.00 70.00 90 GLU A CA 1
ATOM 631 C C . GLU A 1 90 ? -5.226 -11.311 -17.417 1.00 70.00 90 GLU A C 1
ATOM 633 O O . GLU A 1 90 ? -4.984 -11.648 -18.575 1.00 70.00 90 GLU A O 1
ATOM 638 N N . TRP A 1 91 ? -4.792 -10.155 -16.907 1.00 58.50 91 TRP A N 1
ATOM 639 C CA . TRP A 1 91 ? -3.995 -9.206 -17.677 1.00 58.50 91 TRP A CA 1
ATOM 640 C C . TRP A 1 91 ? -2.691 -9.832 -18.175 1.00 58.50 91 TRP A C 1
ATOM 642 O O . TRP A 1 91 ? -2.388 -9.733 -19.361 1.00 58.50 91 TRP A O 1
ATOM 652 N N . MET A 1 92 ? -1.955 -10.538 -17.311 1.00 59.28 92 MET A N 1
ATOM 653 C CA . MET A 1 92 ? -0.713 -11.225 -17.692 1.00 59.28 92 MET A CA 1
ATOM 654 C C . MET A 1 92 ? -0.936 -12.350 -18.707 1.00 59.28 92 MET A C 1
ATOM 656 O O . MET A 1 92 ? -0.120 -12.517 -19.610 1.00 59.28 92 MET A O 1
ATOM 660 N N . ALA A 1 93 ? -2.050 -13.079 -18.611 1.00 65.81 93 ALA A N 1
ATOM 661 C CA . ALA A 1 93 ? -2.404 -14.105 -19.590 1.00 65.81 93 ALA A CA 1
ATOM 662 C C . ALA A 1 93 ? -2.691 -13.511 -20.982 1.00 65.81 93 ALA A C 1
ATOM 664 O O . ALA A 1 93 ? -2.394 -14.140 -21.995 1.00 65.81 93 ALA A O 1
ATOM 665 N N . THR A 1 94 ? -3.239 -12.294 -21.039 1.00 62.12 94 THR A N 1
ATOM 666 C CA . THR A 1 94 ? -3.538 -11.596 -22.304 1.00 62.12 94 THR A CA 1
ATOM 667 C C . THR A 1 94 ? -2.399 -10.720 -22.831 1.00 62.12 94 THR A C 1
ATOM 669 O O . THR A 1 94 ? -2.361 -10.430 -24.022 1.00 62.12 94 THR A O 1
ATOM 672 N N . ALA A 1 95 ? -1.467 -10.309 -21.970 1.00 58.94 95 ALA A N 1
ATOM 673 C CA . ALA A 1 95 ? -0.354 -9.420 -22.305 1.00 58.94 95 ALA A CA 1
ATOM 674 C C . ALA A 1 95 ? 0.935 -10.164 -22.683 1.00 58.94 95 ALA A C 1
ATOM 676 O O . ALA A 1 95 ? 1.991 -9.538 -22.763 1.00 58.94 95 ALA A O 1
ATOM 677 N N . GLY A 1 96 ? 0.864 -11.483 -22.902 1.00 50.19 96 GLY A N 1
ATOM 678 C CA . GLY A 1 96 ? 2.001 -12.273 -23.359 1.00 50.19 96 GLY A CA 1
ATOM 679 C C . GLY A 1 96 ? 2.602 -11.652 -24.625 1.00 50.19 96 GLY A C 1
ATOM 680 O O . GLY A 1 96 ? 1.902 -11.578 -25.639 1.00 50.19 96 GLY A O 1
ATOM 681 N N . PRO A 1 97 ? 3.863 -11.181 -24.602 1.00 52.16 97 PRO A N 1
ATOM 682 C CA . PRO A 1 97 ? 4.515 -10.760 -25.826 1.00 52.16 97 PRO A CA 1
ATOM 683 C C . PRO A 1 97 ? 4.583 -11.972 -26.753 1.00 52.16 97 PRO A C 1
ATOM 685 O O . PRO A 1 97 ? 4.914 -13.078 -26.320 1.00 52.16 97 PRO A O 1
ATOM 688 N N . ALA A 1 98 ? 4.293 -11.768 -28.038 1.00 52.66 98 ALA A N 1
ATOM 689 C CA . ALA A 1 98 ? 4.812 -12.653 -29.063 1.00 52.66 98 ALA A CA 1
ATOM 690 C C . ALA A 1 98 ? 6.339 -12.569 -28.955 1.00 52.66 98 ALA A C 1
ATOM 692 O O . ALA A 1 98 ? 6.961 -11.679 -29.531 1.00 52.66 98 ALA A O 1
ATOM 693 N N . VAL A 1 99 ? 6.936 -13.434 -28.134 1.00 55.12 99 VAL A N 1
ATOM 694 C CA . VAL A 1 99 ? 8.373 -13.665 -28.136 1.00 55.12 99 VAL A CA 1
ATOM 695 C C . VAL A 1 99 ? 8.636 -14.328 -29.477 1.00 55.12 99 VAL A C 1
ATOM 697 O O . VAL A 1 99 ? 8.541 -15.545 -29.627 1.00 55.12 99 VAL A O 1
ATOM 700 N N . VAL A 1 100 ? 8.859 -13.500 -30.494 1.00 53.47 100 VAL A N 1
ATOM 701 C CA . VAL A 1 100 ? 9.484 -13.937 -31.729 1.00 53.47 100 VAL A CA 1
ATOM 702 C C . VAL A 1 100 ? 10.893 -14.310 -31.307 1.00 53.47 100 VAL A C 1
ATOM 704 O O . VAL A 1 100 ? 11.770 -13.461 -31.184 1.00 53.47 100 VAL A O 1
ATOM 707 N N . TYR A 1 101 ? 11.092 -15.589 -30.998 1.00 49.41 101 TYR A N 1
ATOM 708 C CA . TYR A 1 101 ? 12.410 -16.174 -31.120 1.00 49.41 101 TYR A CA 1
ATOM 709 C C . TYR A 1 101 ? 12.774 -15.974 -32.587 1.00 49.41 101 TYR A C 1
ATOM 711 O O . TYR A 1 101 ? 12.226 -16.661 -33.449 1.00 49.41 101 TYR A O 1
ATOM 719 N N . GLU A 1 102 ? 13.625 -14.995 -32.889 1.00 46.62 102 GLU A N 1
ATOM 720 C CA . GLU A 1 102 ? 14.355 -15.033 -34.147 1.00 46.62 102 GLU A CA 1
ATOM 721 C C . GLU A 1 102 ? 15.144 -16.345 -34.129 1.00 46.62 102 GLU A C 1
ATOM 723 O O . GLU A 1 102 ? 16.184 -16.485 -33.483 1.00 46.62 102 GLU A O 1
ATOM 728 N N . GLN A 1 103 ? 14.559 -17.369 -34.750 1.00 52.91 103 GLN A N 1
ATOM 729 C CA . GLN A 1 103 ? 15.264 -18.575 -35.121 1.00 52.91 103 GLN A CA 1
ATOM 730 C C . GLN A 1 103 ? 16.349 -18.146 -36.104 1.00 52.91 103 GLN A C 1
ATOM 732 O O . GLN A 1 103 ? 16.039 -17.808 -37.238 1.00 52.91 103 GLN A O 1
ATOM 737 N N . GLY A 1 104 ? 17.582 -18.140 -35.598 1.00 58.97 104 GLY A N 1
ATOM 738 C CA . GLY A 1 104 ? 18.872 -18.152 -36.285 1.00 58.97 104 GLY A CA 1
ATOM 739 C C . GLY A 1 104 ? 18.958 -17.686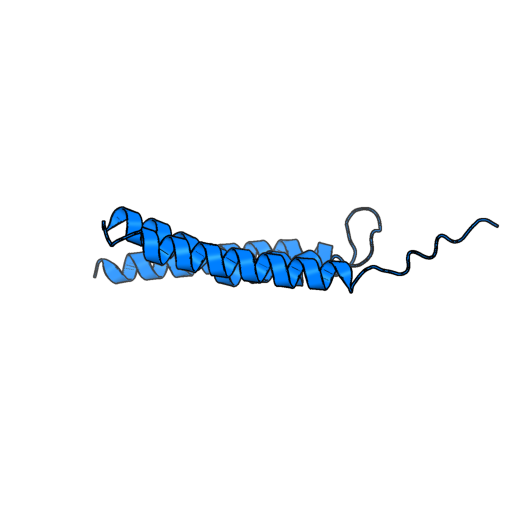 -37.741 1.00 58.97 104 GLY A C 1
ATOM 740 O O . GLY A 1 104 ? 18.400 -18.310 -38.642 1.00 58.97 104 GLY A O 1
ATOM 741 N N . ALA A 1 105 ? 19.853 -16.726 -37.966 1.00 44.97 105 ALA A N 1
ATOM 742 C CA . ALA A 1 105 ? 20.696 -16.676 -39.156 1.00 44.97 105 ALA A CA 1
ATOM 743 C C . ALA A 1 105 ? 22.081 -16.135 -38.779 1.00 44.97 105 ALA A C 1
ATOM 745 O O . ALA A 1 105 ? 22.133 -15.065 -38.133 1.00 44.97 105 ALA A O 1
#

Sequence (105 aa):
MKDGIGCLALLGGFLTGLLAWGSGAGPALAGGFEGEGRDLGVLWVQLPVLLFGTPALALVVWALLRGRRPALLALGLAVTLIAAGRLGSEWMATAGPAVVYEQGA

Solvent-accessible surface area (backbone atoms only — not comparable to full-atom values): 6047 Å² total; per-residue (Å²): 118,75,66,57,57,56,51,50,50,52,53,49,52,50,51,51,52,52,51,56,47,53,66,61,41,52,54,32,58,76,37,23,90,92,74,47,64,55,41,59,55,58,64,66,47,49,44,53,42,57,69,48,47,51,58,49,50,52,51,44,55,52,31,54,77,65,71,45,77,49,66,65,51,48,49,52,46,49,51,51,53,50,51,51,50,50,56,42,50,52,48,53,70,70,61,61,73,85,76,75,72,80,78,80,134

Radius of gyration: 18.76 Å; Cα contacts (8 Å, |Δi|>4): 46; chains: 1; bounding box: 36×35×58 Å

Mean predicted aligned error: 12.51 Å

pLDDT: mean 70.39, std 9.06, range [44.97, 83.31]